Protein AF-A0A2N2F3W4-F1 (afdb_monomer)

Sequence (128 aa):
MPEIRETGQYQIAYERLLQELHKYNISETEFDDYIYLLLDEVKNKVNDAGKIPEYSYTLYVNLPMIYEYSGSNYIELLCGFNPIPEYVDDMTIEGSIMIPKNASARMNLTNGEYDVVISWHEIFLENN

Mean predicted aligned error: 4.8 Å

Foldseek 3Di:
DAAEEEDPQAVVQLVVVQVVVVVVVDHPVNVVVVVVVQVVVQVVVVVVVVQADRHQKYKYFRHWDWDDDPNWIKIKTKIAIDGDPVCQVRQDDPQKGKDFGMKMKMATPPPRDIDIDTDIDIGGRDDD

Nearest PDB structures (foldseek):
  2lnj-assembly1_A  TM=5.484E-01  e=2.955E-01  Synechocystis sp. PCC 6803
  2xb3-assembly1_A  TM=5.748E-01  e=9.471E-01  Thermosynechococcus vestitus BP-1
  6uxc-assembly2_B  TM=4.365E-01  e=1.182E+00  Chlamydia trachomatis L2/434/Bu
  3s5t-assembly1_A-2  TM=2.800E-01  e=5.588E+00  Bacteroides fragilis NCTC 9343

Secondary structure (DSSP, 8-state):
--EEEE-HHHHHHHHHHHHHGGGGT--HHHHHHHHHHHHHHHHHHHHHTTSS-GGGEEEEEEEEEEEEETTEEEEEEEEEEEE-GGGSGGGEETTEEEEEEEEEEEEETTT--EEEEEEEEEEE----

Structure (mmCIF, N/CA/C/O backbone):
data_AF-A0A2N2F3W4-F1
#
_entry.id   AF-A0A2N2F3W4-F1
#
loop_
_atom_site.group_PDB
_atom_site.id
_atom_site.type_symbol
_atom_site.label_atom_id
_atom_site.label_alt_id
_atom_site.label_comp_id
_atom_site.label_asym_id
_atom_site.label_entity_id
_atom_site.label_seq_id
_atom_site.pdbx_PDB_ins_code
_atom_site.Cartn_x
_atom_site.Cartn_y
_atom_site.Cartn_z
_atom_site.occupancy
_atom_site.B_iso_or_equiv
_atom_site.auth_seq_id
_atom_site.auth_comp_id
_atom_site.auth_asym_id
_atom_site.auth_atom_id
_atom_site.pdbx_PDB_model_num
ATOM 1 N N . MET A 1 1 ? 14.067 -6.257 -1.613 1.00 63.47 1 MET A N 1
ATOM 2 C CA . MET A 1 1 ? 13.074 -5.411 -0.931 1.00 63.47 1 MET A CA 1
ATOM 3 C C . MET A 1 1 ? 13.110 -4.029 -1.558 1.00 63.47 1 MET A C 1
ATOM 5 O O . MET A 1 1 ? 14.210 -3.478 -1.619 1.00 63.47 1 MET A O 1
ATOM 9 N N . PRO A 1 2 ? 11.973 -3.500 -2.047 1.00 75.44 2 PRO A N 1
ATOM 10 C CA . PRO A 1 2 ? 11.911 -2.143 -2.580 1.00 75.44 2 PRO A CA 1
ATOM 11 C C . PRO A 1 2 ? 12.201 -1.130 -1.473 1.00 75.44 2 PRO A C 1
ATOM 13 O O . PRO A 1 2 ? 11.885 -1.362 -0.302 1.00 75.44 2 PRO A O 1
ATOM 16 N N . GLU A 1 3 ? 12.792 0.004 -1.838 1.00 87.56 3 GLU A N 1
ATOM 17 C CA . GLU A 1 3 ? 12.924 1.124 -0.911 1.00 87.56 3 GLU A CA 1
ATOM 18 C C . GLU A 1 3 ? 11.535 1.729 -0.648 1.00 87.56 3 GLU A C 1
ATOM 20 O O . GLU A 1 3 ? 10.798 2.014 -1.594 1.00 87.56 3 GLU A O 1
ATOM 25 N N . ILE A 1 4 ? 11.174 1.925 0.623 1.00 88.56 4 ILE A N 1
ATOM 26 C CA . ILE A 1 4 ? 9.899 2.532 1.028 1.00 88.56 4 ILE A CA 1
ATOM 27 C C . ILE A 1 4 ? 10.167 3.944 1.536 1.00 88.56 4 ILE A C 1
ATOM 29 O O . ILE A 1 4 ? 11.033 4.147 2.389 1.00 88.56 4 ILE A O 1
ATOM 33 N N . ARG A 1 5 ? 9.415 4.922 1.024 1.00 93.44 5 ARG A N 1
ATOM 34 C CA . ARG A 1 5 ? 9.495 6.320 1.457 1.00 93.44 5 ARG A CA 1
ATOM 35 C C . ARG A 1 5 ? 8.120 6.884 1.765 1.00 93.44 5 ARG A C 1
ATOM 37 O O . ARG A 1 5 ? 7.181 6.733 0.994 1.00 93.44 5 ARG A O 1
ATOM 44 N N . GLU A 1 6 ? 8.023 7.610 2.863 1.00 91.00 6 GLU A N 1
ATOM 45 C CA . GLU A 1 6 ? 6.834 8.383 3.203 1.00 91.00 6 GLU A CA 1
ATOM 46 C C . GLU A 1 6 ? 6.910 9.769 2.560 1.00 91.00 6 GLU A C 1
ATOM 48 O O . GLU A 1 6 ? 7.971 10.394 2.492 1.00 91.00 6 GLU A O 1
ATOM 53 N N . THR A 1 7 ? 5.779 10.269 2.073 1.00 90.31 7 THR A N 1
ATOM 54 C CA . THR A 1 7 ? 5.696 11.641 1.556 1.00 90.31 7 THR A CA 1
ATOM 55 C C . THR A 1 7 ? 5.411 12.650 2.675 1.00 90.31 7 THR A C 1
ATOM 57 O O . THR A 1 7 ? 4.955 12.301 3.760 1.00 90.31 7 THR A O 1
ATOM 60 N N . GLY A 1 8 ? 5.584 13.947 2.408 1.00 87.31 8 GLY A N 1
ATOM 61 C CA . GLY A 1 8 ? 5.124 14.977 3.352 1.00 87.31 8 GLY A CA 1
ATOM 62 C C . GLY A 1 8 ? 3.601 14.957 3.576 1.00 87.31 8 GLY A C 1
ATOM 63 O O . GLY A 1 8 ? 3.129 15.312 4.651 1.00 87.31 8 GLY A O 1
ATOM 64 N N . GLN A 1 9 ? 2.824 14.507 2.582 1.00 88.06 9 GLN A N 1
ATOM 65 C CA . GLN A 1 9 ? 1.372 14.334 2.722 1.00 88.06 9 GLN A CA 1
ATOM 66 C C . GLN A 1 9 ? 1.030 13.192 3.679 1.00 88.06 9 GLN A C 1
ATOM 68 O O . GLN A 1 9 ? 0.099 13.334 4.472 1.00 88.06 9 GLN A O 1
ATOM 73 N N . TYR A 1 10 ? 1.820 12.116 3.645 1.00 92.12 10 TYR A N 1
ATOM 74 C CA . TYR A 1 10 ? 1.684 10.993 4.562 1.00 92.12 10 TYR A CA 1
ATOM 75 C C . TYR A 1 10 ? 1.804 11.461 6.008 1.00 92.12 10 TYR A C 1
ATOM 77 O O . TYR A 1 10 ? 0.885 11.234 6.784 1.00 92.12 10 TYR A O 1
ATOM 85 N N . GLN A 1 11 ? 2.874 12.189 6.341 1.00 91.88 11 GLN A N 1
ATOM 86 C CA . GLN A 1 11 ? 3.132 12.642 7.714 1.00 91.88 11 GLN A CA 1
ATOM 87 C C . GLN A 1 11 ? 1.963 13.465 8.271 1.00 91.88 11 GLN A C 1
ATOM 89 O O . GLN A 1 11 ? 1.448 13.179 9.348 1.00 91.88 11 GLN A O 1
ATOM 94 N N . ILE A 1 12 ? 1.473 14.433 7.491 1.00 89.75 12 ILE A N 1
ATOM 95 C CA . ILE A 1 12 ? 0.356 15.298 7.897 1.00 89.75 12 ILE A CA 1
ATOM 96 C C . ILE A 1 12 ? -0.928 14.490 8.122 1.00 89.75 12 ILE A C 1
ATOM 98 O O . ILE A 1 12 ? -1.692 14.769 9.047 1.00 89.75 12 ILE A O 1
ATOM 102 N N . ALA A 1 13 ? -1.218 13.529 7.248 1.00 89.00 13 ALA A N 1
ATOM 103 C CA . ALA A 1 13 ? -2.424 12.721 7.357 1.00 89.00 13 ALA A CA 1
ATOM 104 C C . ALA A 1 13 ? -2.343 11.700 8.494 1.00 89.00 13 ALA A C 1
ATOM 106 O O . ALA A 1 13 ? -3.319 11.524 9.219 1.00 89.00 13 ALA A O 1
ATOM 107 N N . TYR A 1 14 ? -1.174 11.092 8.681 1.00 91.31 14 TYR A N 1
ATOM 108 C CA . TYR A 1 14 ? -0.881 10.172 9.768 1.00 91.31 14 TYR A CA 1
ATOM 109 C C . TYR A 1 14 ? -1.103 10.847 11.130 1.00 91.31 14 TYR A C 1
ATOM 111 O O . TYR A 1 14 ? -1.909 10.375 11.928 1.00 91.31 14 TYR A O 1
ATOM 119 N N . GLU A 1 15 ? -0.518 12.030 11.355 1.00 91.88 15 GLU A N 1
ATOM 120 C CA . GLU A 1 15 ? -0.707 12.801 12.595 1.00 91.88 15 GLU A CA 1
ATOM 121 C C . GLU A 1 15 ? -2.177 13.147 12.875 1.00 91.88 15 GLU A C 1
ATOM 123 O O . GLU A 1 15 ? -2.621 13.142 14.025 1.00 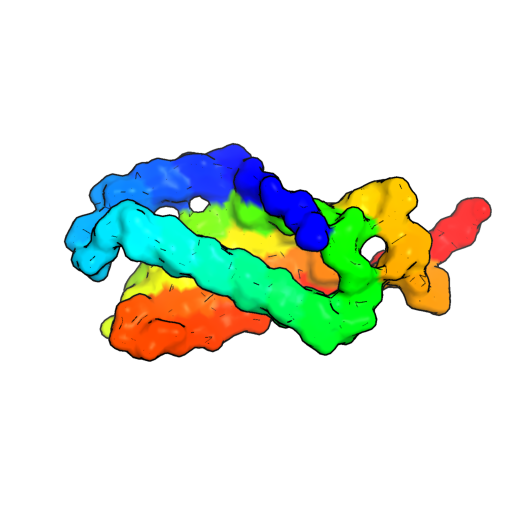91.88 15 GLU A O 1
ATOM 128 N N . ARG A 1 16 ? -2.954 13.450 11.827 1.00 90.06 16 ARG A N 1
ATOM 129 C CA . ARG A 1 16 ? -4.395 13.708 11.962 1.00 90.06 16 ARG A CA 1
ATOM 130 C C . ARG A 1 16 ? -5.154 12.447 12.349 1.00 90.06 16 ARG A C 1
ATOM 132 O O . ARG A 1 16 ? -6.025 12.522 13.210 1.00 90.06 16 ARG A O 1
ATOM 139 N N . LEU A 1 17 ? -4.824 11.308 11.746 1.00 91.56 17 LEU A N 1
ATOM 140 C CA . LEU A 1 17 ? -5.471 10.039 12.059 1.00 91.56 17 LEU A CA 1
ATOM 141 C C . LEU A 1 17 ? -5.197 9.601 13.493 1.00 91.56 17 LEU A C 1
ATOM 143 O O . LEU A 1 17 ? -6.145 9.194 14.159 1.00 91.56 17 LEU A O 1
ATOM 147 N N . LEU A 1 18 ? -3.972 9.780 14.003 1.00 92.69 18 LEU A N 1
ATOM 148 C CA . LEU A 1 18 ? -3.633 9.482 15.402 1.00 92.69 18 LEU A CA 1
ATOM 149 C C . LEU A 1 18 ? -4.583 10.161 16.399 1.00 92.69 18 LEU A C 1
ATOM 151 O O . LEU A 1 18 ? -4.996 9.561 17.391 1.00 92.69 18 LEU A O 1
ATOM 155 N N . GLN A 1 19 ? -4.992 11.400 16.116 1.00 91.50 19 GLN A N 1
ATOM 156 C CA . GLN A 1 19 ? -5.923 12.146 16.969 1.00 91.50 19 GLN A CA 1
ATOM 157 C C . GLN A 1 19 ? -7.349 11.580 16.929 1.00 91.50 19 GLN A C 1
ATOM 159 O O . GLN A 1 19 ? -8.135 11.820 17.846 1.00 91.50 19 GLN A O 1
ATOM 164 N N . GLU A 1 20 ? -7.698 10.822 15.891 1.00 91.44 20 GLU A N 1
ATOM 165 C CA . GLU A 1 20 ? -9.047 10.323 15.629 1.00 91.44 20 GLU A CA 1
ATOM 166 C C . GLU A 1 20 ? -9.212 8.813 15.831 1.00 91.44 20 GLU A C 1
ATOM 168 O O . GLU A 1 20 ? -10.351 8.349 15.853 1.00 91.44 20 GLU A O 1
ATOM 173 N N . LEU A 1 21 ? -8.133 8.052 16.054 1.00 92.38 21 LEU A N 1
ATOM 174 C CA . LEU A 1 21 ? -8.185 6.588 16.220 1.00 92.38 21 LEU A CA 1
ATOM 175 C C . LEU A 1 21 ? -9.178 6.130 17.299 1.00 92.38 21 LEU A C 1
ATOM 177 O O . LEU A 1 21 ? -9.864 5.120 17.135 1.00 92.38 21 LEU A O 1
ATOM 181 N N . HIS A 1 22 ? -9.336 6.920 18.367 1.00 91.56 22 HIS A N 1
ATOM 182 C CA . HIS A 1 22 ? -10.296 6.652 19.441 1.00 91.56 22 HIS A CA 1
ATOM 183 C C . HIS A 1 22 ? -11.750 6.539 18.948 1.00 91.56 22 HIS A C 1
ATOM 185 O O . HIS A 1 22 ? -12.537 5.813 19.550 1.00 91.56 22 HIS A O 1
ATOM 191 N N . LYS A 1 23 ? -12.113 7.214 17.845 1.00 91.56 23 LYS A N 1
ATOM 192 C CA . LYS A 1 23 ? -13.447 7.119 17.223 1.00 91.56 23 LYS A CA 1
ATOM 193 C C . LYS A 1 23 ? -13.712 5.733 16.636 1.00 91.56 23 LYS A C 1
ATOM 195 O O . LYS A 1 23 ? -14.865 5.329 16.525 1.00 91.56 23 LYS A O 1
ATOM 200 N N . TYR A 1 24 ? -12.647 5.021 16.281 1.00 90.12 24 TYR A N 1
ATOM 201 C CA . TYR A 1 24 ? -12.685 3.706 15.650 1.00 90.12 24 TYR A CA 1
ATOM 202 C C . TYR A 1 24 ? -12.332 2.572 16.618 1.00 90.12 24 TYR A C 1
ATOM 204 O O . TYR A 1 24 ? -12.361 1.415 16.216 1.00 90.12 24 TYR A O 1
ATOM 212 N N . ASN A 1 25 ? -12.039 2.892 17.887 1.00 90.88 25 ASN A N 1
ATOM 213 C CA . ASN A 1 25 ? -11.578 1.939 18.900 1.00 90.88 25 ASN A CA 1
ATOM 214 C C . ASN A 1 25 ? -10.320 1.166 18.453 1.00 90.88 25 ASN A C 1
ATOM 216 O O . ASN A 1 25 ? -10.229 -0.043 18.646 1.00 90.88 25 ASN A O 1
ATOM 220 N N . ILE A 1 26 ? -9.377 1.883 17.836 1.00 92.75 26 ILE A N 1
ATOM 221 C CA . ILE A 1 26 ? -8.092 1.363 17.351 1.00 92.75 26 ILE A CA 1
ATOM 222 C C . ILE A 1 26 ? -6.972 2.029 18.157 1.00 92.75 26 ILE A C 1
ATOM 224 O O . ILE A 1 26 ? -7.024 3.235 18.413 1.00 92.75 26 ILE A O 1
ATOM 228 N N . SER A 1 27 ? -5.973 1.261 18.583 1.00 94.25 27 SER A N 1
ATOM 229 C CA . SER A 1 27 ? -4.733 1.802 19.150 1.00 94.25 27 SER A CA 1
ATOM 230 C C . SER A 1 27 ? -3.745 2.221 18.057 1.00 94.25 27 SER A C 1
ATOM 232 O O . SER A 1 27 ? -3.810 1.743 16.930 1.00 94.25 27 SER A O 1
ATOM 234 N N . GLU A 1 28 ? -2.794 3.100 18.383 1.00 94.31 28 GLU A N 1
ATOM 235 C CA . GLU A 1 28 ? -1.727 3.491 17.445 1.00 94.31 28 GLU A CA 1
ATOM 236 C C . GLU A 1 28 ? -0.925 2.279 16.948 1.00 94.31 28 GLU A C 1
ATOM 238 O O . GLU A 1 28 ? -0.679 2.158 15.756 1.00 94.31 28 GLU A O 1
ATOM 243 N N . THR A 1 29 ? -0.626 1.320 17.828 1.00 95.44 29 THR A N 1
ATOM 244 C CA . THR A 1 29 ? 0.069 0.082 17.448 1.00 95.44 29 THR A CA 1
ATOM 245 C C . THR A 1 29 ? -0.737 -0.768 16.466 1.00 95.44 29 THR A C 1
ATOM 247 O O . THR A 1 29 ? -0.185 -1.242 15.482 1.00 95.44 29 THR A O 1
ATOM 250 N N . GLU A 1 30 ? -2.045 -0.936 16.689 1.00 93.94 30 GLU A N 1
ATOM 251 C CA . GLU A 1 30 ? -2.904 -1.656 15.737 1.00 93.94 30 GLU A CA 1
ATOM 252 C C . GLU A 1 30 ? -2.981 -0.933 14.390 1.00 93.94 30 GLU A C 1
ATOM 254 O O . GLU A 1 30 ? -2.989 -1.571 13.342 1.00 93.94 30 GLU A O 1
ATOM 259 N N . PHE A 1 31 ? -3.023 0.400 14.410 1.00 93.44 31 PHE A N 1
ATOM 260 C CA . PHE A 1 31 ? -3.015 1.199 13.193 1.00 93.44 31 PHE A CA 1
ATOM 261 C C . PHE A 1 31 ? -1.720 1.001 12.394 1.00 93.44 31 PHE A C 1
ATOM 263 O O . PHE A 1 31 ? -1.796 0.749 11.191 1.00 93.44 31 PHE A O 1
ATOM 270 N N . ASP A 1 32 ? -0.560 1.033 13.052 1.00 93.38 32 ASP A N 1
ATOM 271 C CA . ASP A 1 32 ? 0.733 0.742 12.425 1.00 93.38 32 ASP A CA 1
ATOM 272 C C . ASP A 1 32 ? 0.770 -0.664 11.824 1.00 93.38 32 ASP A C 1
ATOM 274 O O . ASP A 1 32 ? 1.146 -0.831 10.660 1.00 93.38 32 ASP A O 1
ATOM 278 N N . ASP A 1 33 ? 0.310 -1.670 12.572 1.00 94.94 33 ASP A N 1
ATOM 279 C CA . ASP A 1 33 ? 0.229 -3.053 12.096 1.00 94.94 33 ASP A CA 1
ATOM 280 C C . ASP A 1 33 ? -0.635 -3.161 10.827 1.00 94.94 33 ASP A C 1
ATOM 282 O O . ASP A 1 33 ? -0.275 -3.862 9.877 1.00 94.94 33 ASP A O 1
ATOM 286 N N . TYR A 1 34 ? -1.750 -2.426 10.762 1.00 94.94 34 TYR A N 1
ATOM 287 C CA . TYR A 1 34 ? -2.600 -2.376 9.571 1.00 94.94 34 TYR A CA 1
ATOM 288 C C . TYR A 1 34 ? -1.910 -1.708 8.380 1.00 94.94 34 TYR A C 1
ATOM 290 O O . TYR A 1 34 ? -2.046 -2.185 7.251 1.00 94.94 34 TYR A O 1
ATOM 298 N N . ILE A 1 35 ? -1.158 -0.628 8.604 1.00 94.31 35 ILE A N 1
ATOM 299 C CA . ILE A 1 35 ? -0.381 0.032 7.547 1.00 94.31 35 ILE A CA 1
ATOM 300 C C . ILE A 1 35 ? 0.692 -0.917 7.004 1.00 94.31 35 ILE A C 1
ATOM 302 O O . ILE A 1 35 ? 0.814 -1.057 5.784 1.00 94.31 35 ILE A O 1
ATOM 306 N N . TYR A 1 36 ? 1.429 -1.610 7.877 1.00 94.38 36 TYR A N 1
ATOM 307 C CA . TYR A 1 36 ? 2.441 -2.585 7.465 1.00 94.38 36 TYR A CA 1
ATOM 308 C C . TYR A 1 36 ? 1.840 -3.750 6.682 1.00 94.38 36 TYR A C 1
ATOM 310 O O . TYR A 1 36 ? 2.364 -4.093 5.621 1.00 94.38 36 TYR A O 1
ATOM 318 N N . LEU A 1 37 ? 0.715 -4.301 7.145 1.00 95.75 37 LEU A N 1
ATOM 319 C CA . LEU A 1 37 ? -0.009 -5.352 6.432 1.00 95.75 37 LEU A CA 1
ATOM 320 C C . LEU A 1 37 ? -0.394 -4.896 5.017 1.00 95.75 37 LEU A C 1
ATOM 322 O O . LEU A 1 37 ? -0.099 -5.578 4.041 1.00 95.75 37 LEU A O 1
ATOM 326 N N . LEU A 1 38 ? -1.018 -3.721 4.885 1.00 96.69 38 LEU A N 1
ATOM 327 C CA . LEU A 1 38 ? -1.430 -3.197 3.581 1.00 96.69 38 LEU A CA 1
ATOM 328 C C . LEU A 1 38 ? -0.233 -2.949 2.652 1.00 96.69 38 LEU A C 1
ATOM 330 O O . LEU A 1 38 ? -0.314 -3.245 1.460 1.00 96.69 38 LEU A O 1
ATOM 334 N N . LEU A 1 39 ? 0.885 -2.444 3.179 1.00 95.44 39 LEU A N 1
ATOM 335 C CA . LEU A 1 39 ? 2.126 -2.281 2.415 1.00 95.44 39 LEU A CA 1
ATOM 336 C C . LEU A 1 39 ? 2.691 -3.621 1.934 1.00 95.44 39 LEU A C 1
ATOM 338 O O . LEU A 1 39 ? 3.162 -3.711 0.797 1.00 95.44 39 LEU A O 1
ATOM 342 N N . ASP A 1 40 ? 2.654 -4.654 2.774 1.00 94.69 40 ASP A N 1
ATOM 343 C CA . ASP A 1 40 ? 3.072 -6.008 2.408 1.00 94.69 40 ASP A CA 1
ATOM 344 C C . ASP A 1 40 ? 2.213 -6.570 1.275 1.00 94.69 40 ASP A C 1
ATOM 346 O O . ASP A 1 40 ? 2.753 -7.062 0.283 1.00 94.69 40 ASP A O 1
ATOM 350 N N . GLU A 1 41 ? 0.898 -6.385 1.340 1.00 95.31 41 GLU A N 1
ATOM 351 C CA . GLU A 1 41 ? -0.014 -6.845 0.294 1.00 95.31 41 GLU A CA 1
ATOM 352 C C . GLU A 1 41 ? 0.171 -6.091 -1.033 1.00 95.31 41 GLU A C 1
ATOM 354 O O . GLU A 1 41 ? 0.112 -6.699 -2.105 1.00 95.31 41 GLU A O 1
ATOM 359 N N . VAL A 1 42 ? 0.485 -4.788 -0.999 1.00 95.25 42 VAL A N 1
ATOM 360 C CA . VAL A 1 42 ? 0.884 -4.030 -2.202 1.00 95.25 42 VAL A CA 1
ATOM 361 C C . VAL A 1 42 ? 2.121 -4.644 -2.851 1.00 95.25 42 VAL A C 1
ATOM 363 O O . VAL A 1 42 ? 2.131 -4.864 -4.066 1.00 95.25 42 VAL A O 1
ATOM 366 N N . LYS A 1 43 ? 3.154 -4.946 -2.057 1.00 92.00 43 LYS A N 1
ATOM 367 C CA . LYS A 1 43 ? 4.393 -5.559 -2.558 1.00 92.00 43 LYS A CA 1
ATOM 368 C C . LYS A 1 43 ? 4.126 -6.942 -3.144 1.00 92.00 43 LYS A C 1
ATOM 370 O O . LYS A 1 43 ? 4.539 -7.207 -4.272 1.00 92.00 43 LYS A O 1
ATOM 375 N N . ASN A 1 44 ? 3.378 -7.781 -2.428 1.00 92.56 44 ASN A N 1
ATOM 376 C CA . ASN A 1 44 ? 3.000 -9.117 -2.885 1.00 92.56 44 ASN A CA 1
ATOM 377 C C . ASN A 1 44 ? 2.269 -9.045 -4.229 1.00 92.56 44 ASN A C 1
ATOM 379 O O . ASN A 1 44 ? 2.637 -9.744 -5.167 1.00 92.56 44 ASN A O 1
ATOM 383 N N . LYS A 1 45 ? 1.321 -8.112 -4.387 1.00 92.75 45 LYS A N 1
ATOM 384 C CA . LYS A 1 45 ? 0.572 -7.945 -5.640 1.00 92.75 45 LYS A CA 1
ATOM 385 C C . LYS A 1 45 ? 1.448 -7.534 -6.827 1.00 92.75 45 LYS A C 1
ATOM 387 O O . LYS A 1 45 ? 1.193 -7.961 -7.955 1.00 92.75 45 LYS A O 1
ATOM 392 N N . VAL A 1 46 ? 2.453 -6.688 -6.598 1.00 90.56 46 VAL A N 1
ATOM 393 C CA . VAL A 1 46 ? 3.425 -6.292 -7.633 1.00 90.56 46 VAL A CA 1
ATOM 394 C C . VAL A 1 46 ? 4.328 -7.469 -8.000 1.00 90.56 46 VAL A C 1
ATOM 396 O O . VAL A 1 46 ? 4.529 -7.730 -9.188 1.00 90.56 46 VAL A O 1
ATOM 399 N N . ASN A 1 47 ? 4.809 -8.208 -7.001 1.00 88.19 47 ASN A N 1
ATOM 400 C CA . ASN A 1 47 ? 5.662 -9.379 -7.188 1.00 88.19 47 ASN A CA 1
ATOM 401 C C . ASN A 1 47 ? 4.943 -10.514 -7.926 1.00 88.19 47 ASN A C 1
ATOM 403 O O . ASN A 1 47 ? 5.490 -11.066 -8.877 1.00 88.19 47 ASN A O 1
ATOM 407 N N . ASP A 1 48 ? 3.699 -10.811 -7.550 1.00 87.75 48 ASP A N 1
ATOM 408 C CA . ASP A 1 48 ? 2.868 -11.851 -8.167 1.00 87.75 48 ASP A CA 1
ATOM 409 C C . ASP A 1 48 ? 2.561 -11.561 -9.637 1.00 87.75 48 ASP A C 1
ATOM 411 O O . ASP A 1 48 ? 2.385 -12.477 -10.441 1.00 87.75 48 ASP A O 1
AT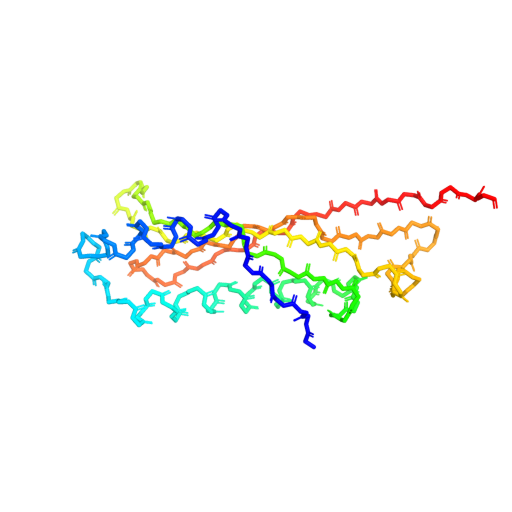OM 415 N N . ALA A 1 49 ? 2.513 -10.280 -10.020 1.00 84.44 49 ALA A N 1
ATOM 416 C CA . ALA A 1 49 ? 2.375 -9.905 -11.420 1.00 84.44 49 ALA A CA 1
ATOM 417 C C . ALA A 1 49 ? 3.616 -10.295 -12.245 1.00 84.44 49 ALA A C 1
ATOM 419 O O . ALA A 1 49 ? 3.509 -10.405 -13.467 1.00 84.44 49 ALA A O 1
ATOM 420 N N . GLY A 1 50 ? 4.775 -10.493 -11.601 1.00 69.69 50 GLY A N 1
ATOM 421 C CA . GLY A 1 50 ? 6.015 -10.966 -12.219 1.00 69.69 50 GLY A CA 1
ATOM 422 C C . GLY A 1 50 ? 6.592 -10.018 -13.269 1.00 69.69 50 GLY A C 1
ATOM 423 O O . GLY A 1 50 ? 7.328 -10.457 -14.148 1.00 69.69 50 GLY A O 1
ATOM 424 N N . LYS A 1 51 ? 6.210 -8.734 -13.229 1.00 75.19 51 LYS A N 1
ATOM 425 C CA . LYS A 1 51 ? 6.505 -7.776 -14.305 1.00 75.19 51 LYS A CA 1
ATOM 426 C C . LYS A 1 51 ? 7.820 -7.032 -14.125 1.00 75.19 51 LYS A C 1
ATOM 428 O O . LYS A 1 51 ? 8.393 -6.630 -15.128 1.00 75.19 51 LYS A O 1
ATOM 433 N N . ILE A 1 52 ? 8.264 -6.823 -12.884 1.00 85.06 52 ILE A N 1
ATOM 434 C CA . ILE A 1 52 ? 9.454 -6.022 -12.574 1.00 85.06 52 ILE A CA 1
ATOM 435 C C . ILE A 1 52 ? 10.162 -6.518 -11.302 1.00 85.06 52 ILE A C 1
ATOM 437 O O . ILE A 1 52 ? 9.492 -7.023 -10.397 1.00 85.06 52 ILE A O 1
ATOM 441 N N . PRO A 1 53 ? 11.491 -6.358 -11.188 1.00 87.19 53 PRO A N 1
ATOM 442 C CA . PRO A 1 53 ? 12.216 -6.647 -9.953 1.00 87.19 53 PRO A CA 1
ATOM 443 C C . PRO A 1 53 ? 11.909 -5.649 -8.827 1.00 87.19 53 PRO A C 1
ATOM 445 O O . PRO A 1 53 ? 11.735 -4.459 -9.055 1.00 87.19 53 PRO A O 1
ATOM 448 N N . GLU A 1 54 ? 11.930 -6.106 -7.575 1.00 88.06 54 GLU A N 1
ATOM 449 C CA . GLU A 1 54 ? 11.691 -5.244 -6.404 1.00 88.06 54 GLU A CA 1
ATOM 450 C C . GLU A 1 54 ? 12.678 -4.081 -6.252 1.00 88.06 54 GLU A C 1
ATOM 452 O O . GLU A 1 54 ? 12.333 -3.038 -5.710 1.00 88.06 54 GLU A O 1
ATOM 457 N N . TYR A 1 55 ? 13.932 -4.272 -6.655 1.00 89.00 55 TYR A N 1
ATOM 458 C CA . TYR A 1 55 ? 14.983 -3.273 -6.456 1.00 89.00 55 TYR A CA 1
ATOM 459 C C . TYR A 1 55 ? 14.941 -2.150 -7.496 1.00 89.00 55 TYR A C 1
ATOM 461 O O . TYR A 1 55 ? 15.692 -1.189 -7.367 1.00 89.00 55 TYR A O 1
ATOM 469 N N . SER A 1 56 ? 14.109 -2.270 -8.534 1.00 89.81 56 SER A N 1
ATOM 470 C CA . SER A 1 56 ? 14.087 -1.328 -9.651 1.00 89.81 56 SER A CA 1
ATOM 471 C C . SER A 1 56 ? 13.135 -0.150 -9.432 1.00 89.81 56 SER A C 1
ATOM 473 O O . SER A 1 56 ? 12.991 0.704 -10.306 1.00 89.81 56 SER A O 1
ATOM 475 N N . TYR A 1 57 ? 12.475 -0.081 -8.273 1.00 90.69 57 TYR A N 1
ATOM 476 C CA . TYR A 1 57 ? 11.544 0.987 -7.935 1.00 90.69 57 TYR A CA 1
ATOM 477 C C . TYR A 1 57 ? 11.579 1.367 -6.451 1.00 90.69 57 TYR A C 1
ATOM 479 O O . TYR A 1 57 ? 11.918 0.573 -5.572 1.00 90.69 57 TYR A O 1
ATOM 487 N N . THR A 1 58 ? 11.156 2.598 -6.175 1.00 92.62 58 THR A N 1
ATOM 488 C CA . THR A 1 58 ? 10.838 3.092 -4.833 1.00 92.62 58 THR A CA 1
ATOM 489 C C . THR A 1 58 ? 9.321 3.152 -4.670 1.00 92.62 58 THR A C 1
ATOM 491 O O . THR A 1 58 ? 8.624 3.722 -5.516 1.00 92.62 58 THR A O 1
ATOM 494 N N . LEU A 1 59 ? 8.811 2.593 -3.572 1.00 94.31 59 LEU A N 1
ATOM 495 C CA . LEU A 1 59 ? 7.411 2.690 -3.164 1.00 94.31 59 LEU A CA 1
ATOM 496 C C . LEU A 1 59 ? 7.225 3.928 -2.282 1.00 94.31 59 LEU A C 1
ATOM 498 O O . LEU A 1 59 ? 7.827 4.040 -1.216 1.00 94.31 59 LEU A O 1
ATOM 502 N N . TYR A 1 60 ? 6.363 4.844 -2.710 1.00 94.44 60 TYR A N 1
ATOM 503 C CA . TYR A 1 60 ? 5.989 6.024 -1.943 1.00 94.44 60 TYR A CA 1
ATOM 504 C C . TYR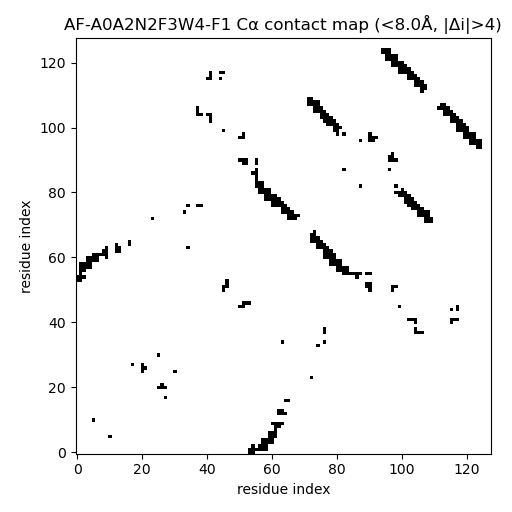 A 1 60 ? 4.657 5.807 -1.257 1.00 94.44 60 TYR A C 1
ATOM 506 O O . TYR A 1 60 ? 3.649 5.571 -1.918 1.00 94.44 60 TYR A O 1
ATOM 514 N N . VAL A 1 61 ? 4.633 5.945 0.060 1.00 94.12 61 VAL A N 1
ATOM 515 C CA . VAL A 1 61 ? 3.393 5.973 0.825 1.00 94.12 61 VAL A CA 1
ATOM 516 C C . VAL A 1 61 ? 2.873 7.405 0.811 1.00 94.12 61 VAL A C 1
ATOM 518 O O . VAL A 1 61 ? 3.517 8.328 1.320 1.00 94.12 61 VAL A O 1
ATOM 521 N N . ASN A 1 62 ? 1.732 7.615 0.157 1.00 91.06 62 ASN A N 1
ATOM 522 C CA . ASN A 1 62 ? 1.192 8.950 -0.077 1.00 91.06 62 ASN A CA 1
ATOM 523 C C . ASN A 1 62 ? 0.248 9.368 1.041 1.00 91.06 62 ASN A C 1
ATOM 525 O O . ASN A 1 62 ? 0.388 10.458 1.585 1.00 91.06 62 ASN A O 1
ATOM 529 N N . LEU A 1 63 ? -0.734 8.520 1.350 1.00 91.38 63 LEU A N 1
ATOM 530 C CA . LEU A 1 63 ? -1.837 8.908 2.214 1.00 91.38 63 LEU A CA 1
ATOM 531 C C . LEU A 1 63 ? -2.468 7.686 2.893 1.00 91.38 63 LEU A C 1
ATOM 533 O O . LEU A 1 63 ? -3.029 6.848 2.185 1.00 91.38 63 LEU A O 1
ATOM 537 N N . PRO A 1 64 ? -2.420 7.599 4.231 1.00 93.69 64 PRO A N 1
ATOM 538 C CA . PRO A 1 64 ? -3.302 6.739 4.996 1.00 93.69 64 PRO A CA 1
ATOM 539 C C . PRO A 1 64 ? -4.635 7.456 5.253 1.00 93.69 64 PRO A C 1
ATOM 541 O O . PRO A 1 64 ? -4.674 8.674 5.451 1.00 93.69 64 PRO A O 1
ATOM 544 N N . MET A 1 65 ? -5.736 6.710 5.256 1.00 94.44 65 MET A N 1
ATOM 545 C CA . MET A 1 65 ? -7.081 7.212 5.553 1.00 94.44 65 MET A CA 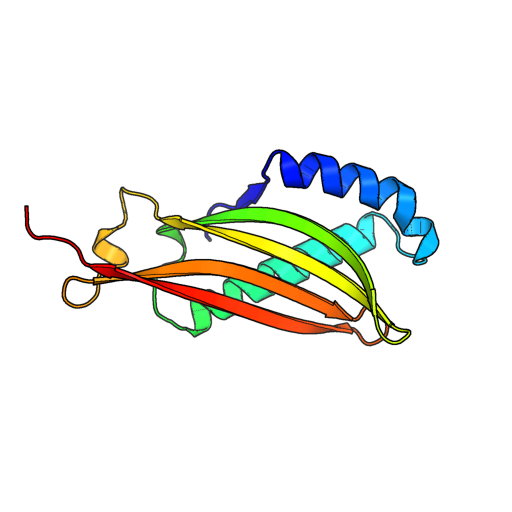1
ATOM 546 C C . MET A 1 65 ? -7.865 6.179 6.350 1.00 94.44 65 MET A C 1
ATOM 548 O O . MET A 1 65 ? -7.738 4.986 6.093 1.00 94.44 65 MET A O 1
ATOM 552 N N . ILE A 1 66 ? -8.733 6.645 7.249 1.00 94.44 66 ILE A N 1
ATOM 553 C CA . ILE A 1 66 ? -9.800 5.830 7.832 1.00 94.44 66 ILE A CA 1
ATOM 554 C C . ILE A 1 66 ? -11.133 6.495 7.498 1.00 94.44 66 ILE A C 1
ATOM 556 O O . ILE A 1 66 ? -11.272 7.710 7.655 1.00 94.44 66 ILE A O 1
ATOM 560 N N . TYR A 1 67 ? -12.101 5.720 7.015 1.00 92.81 67 TYR A N 1
ATOM 561 C CA . TYR A 1 67 ? -13.428 6.224 6.667 1.00 92.81 67 TYR A CA 1
ATOM 562 C C . TYR A 1 67 ? -14.527 5.191 6.905 1.00 92.81 67 TYR A C 1
ATOM 564 O O . TYR A 1 67 ? -14.293 3.983 6.880 1.00 92.81 67 TYR A O 1
ATOM 572 N N . GLU A 1 68 ? -15.751 5.680 7.088 1.00 93.75 68 GLU A N 1
ATOM 573 C CA . GLU A 1 68 ? -16.950 4.852 7.159 1.00 93.75 68 GLU A CA 1
ATOM 574 C C . GLU A 1 68 ? -17.615 4.777 5.779 1.00 93.75 68 GLU A C 1
ATOM 576 O O . GLU A 1 68 ? -17.873 5.798 5.135 1.00 93.75 68 GLU A O 1
ATOM 581 N N . TYR A 1 69 ? -17.924 3.566 5.322 1.00 92.81 69 TYR A N 1
ATOM 582 C CA . TYR A 1 69 ? -18.693 3.338 4.105 1.00 92.81 69 TYR A CA 1
ATOM 583 C C . TYR A 1 69 ? -19.687 2.196 4.313 1.00 92.81 69 TYR A C 1
ATOM 585 O O . TYR A 1 69 ? -19.323 1.106 4.748 1.00 92.81 69 TYR A O 1
ATOM 593 N N . SER A 1 70 ? -20.961 2.448 4.005 1.00 91.62 70 SER A N 1
ATOM 594 C CA . SER A 1 70 ? -22.046 1.463 4.142 1.00 91.62 70 SER A CA 1
ATOM 595 C C . SER A 1 70 ? -22.124 0.790 5.526 1.00 91.62 70 SER A C 1
ATOM 597 O O . SER A 1 70 ? -22.488 -0.379 5.621 1.00 91.62 70 SER A O 1
ATOM 599 N N . GLY A 1 71 ? -21.805 1.523 6.600 1.00 89.44 71 GLY A N 1
ATOM 600 C CA . GLY A 1 71 ? -21.853 1.019 7.978 1.00 89.44 71 GLY A CA 1
ATOM 601 C C . GLY A 1 71 ? -20.661 0.146 8.385 1.00 89.44 71 GLY A C 1
ATOM 602 O O . GLY A 1 71 ? -20.734 -0.553 9.393 1.00 89.44 71 GLY A O 1
ATOM 603 N N . SER A 1 72 ? -19.573 0.150 7.613 1.00 92.44 72 SER A N 1
ATOM 604 C CA . SER A 1 72 ? -18.301 -0.476 7.986 1.00 92.44 72 SER A CA 1
ATOM 605 C C . SER A 1 72 ? -17.173 0.547 7.944 1.00 92.44 72 SER A C 1
ATOM 607 O O . SER A 1 72 ? -17.189 1.465 7.124 1.00 92.44 72 SER A O 1
ATOM 609 N N . ASN A 1 73 ? -16.188 0.366 8.820 1.00 94.56 73 ASN A N 1
ATOM 610 C CA . ASN A 1 73 ? -14.987 1.192 8.853 1.00 94.56 73 ASN A CA 1
ATOM 611 C C . ASN A 1 73 ? -13.902 0.561 7.984 1.00 94.56 73 ASN A C 1
ATOM 613 O O . ASN A 1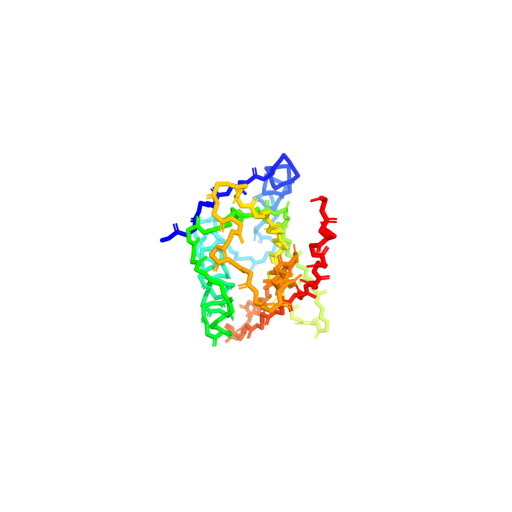 73 ? -13.677 -0.648 8.045 1.00 94.56 73 ASN A O 1
ATOM 617 N N . TYR A 1 74 ? -13.214 1.390 7.213 1.00 96.12 74 TYR A N 1
ATOM 618 C CA . TYR A 1 74 ? -12.128 0.980 6.340 1.00 96.12 74 TYR A CA 1
ATOM 619 C C . TYR A 1 74 ? -10.885 1.786 6.651 1.00 96.12 74 TYR A C 1
ATOM 621 O O . TYR A 1 74 ? -10.980 2.982 6.915 1.00 96.12 74 TYR A O 1
ATOM 629 N N . ILE A 1 75 ? -9.734 1.133 6.554 1.00 95.62 75 ILE A N 1
ATOM 630 C CA . ILE A 1 75 ? -8.441 1.790 6.412 1.00 95.62 75 ILE A CA 1
ATOM 631 C C . ILE A 1 75 ? -7.993 1.643 4.960 1.00 95.62 75 ILE A C 1
ATOM 633 O O . ILE A 1 75 ? -8.131 0.572 4.370 1.00 95.62 75 ILE A O 1
ATOM 637 N N . GLU A 1 76 ? -7.487 2.718 4.369 1.00 96.31 76 GLU A N 1
ATOM 638 C CA . GLU A 1 76 ? -6.968 2.724 3.006 1.00 96.31 76 GLU A CA 1
ATOM 639 C C . GLU A 1 76 ? -5.614 3.418 2.946 1.00 96.31 76 GLU A C 1
ATO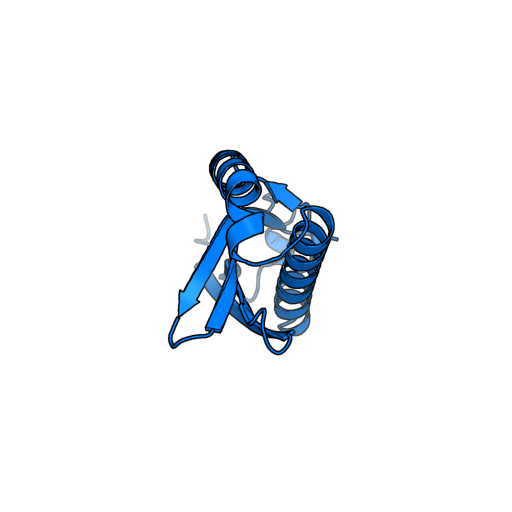M 641 O O . GLU A 1 76 ? -5.397 4.457 3.570 1.00 96.31 76 GLU A O 1
ATOM 646 N N . LEU A 1 77 ? -4.722 2.834 2.157 1.00 95.94 77 LEU A N 1
ATOM 647 C CA . LEU A 1 77 ? -3.400 3.339 1.869 1.00 95.94 77 LEU A CA 1
ATOM 648 C C . LEU A 1 77 ? -3.277 3.614 0.377 1.00 95.94 77 LEU A C 1
ATOM 650 O O . LEU A 1 77 ? -3.456 2.721 -0.454 1.00 95.94 77 LEU A O 1
ATOM 654 N N . LEU A 1 78 ? -2.930 4.851 0.039 1.00 96.19 78 LEU A N 1
ATOM 655 C CA . LEU A 1 78 ? -2.566 5.222 -1.320 1.00 96.19 78 LEU A CA 1
ATOM 656 C C . LEU A 1 78 ? -1.050 5.220 -1.453 1.00 96.19 78 LEU A C 1
ATOM 658 O O . LEU A 1 78 ? -0.356 5.912 -0.703 1.00 96.19 78 LEU A O 1
ATOM 662 N N . CYS A 1 79 ? -0.543 4.496 -2.446 1.00 95.31 79 CYS A N 1
ATOM 663 C CA . CYS A 1 79 ? 0.880 4.442 -2.751 1.00 95.31 79 CYS A CA 1
ATOM 664 C C . CYS A 1 79 ? 1.169 4.877 -4.189 1.00 95.31 79 CYS A C 1
ATOM 666 O O . CYS A 1 79 ? 0.337 4.730 -5.085 1.00 95.31 79 CYS A O 1
ATOM 668 N N . GLY A 1 80 ? 2.364 5.412 -4.404 1.00 94.38 80 GLY A N 1
ATOM 669 C CA . GLY A 1 80 ? 2.941 5.703 -5.709 1.00 94.38 80 GLY A CA 1
ATOM 670 C C . GLY A 1 80 ? 4.209 4.888 -5.912 1.00 94.38 80 GLY A C 1
ATOM 671 O O . GLY A 1 80 ? 4.803 4.399 -4.956 1.00 94.38 80 GLY A O 1
ATOM 672 N N . PHE A 1 81 ? 4.639 4.756 -7.155 1.00 93.00 81 PHE A N 1
ATOM 673 C CA . PHE A 1 81 ? 5.861 4.043 -7.500 1.00 93.00 81 PHE A CA 1
ATOM 674 C C . PHE A 1 81 ? 6.689 4.923 -8.423 1.00 93.00 81 PHE A C 1
ATOM 676 O O . PHE A 1 81 ? 6.158 5.438 -9.408 1.00 93.00 81 PHE A O 1
ATOM 683 N N . ASN A 1 82 ? 7.980 5.069 -8.127 1.00 90.56 82 ASN A N 1
ATOM 684 C CA . ASN A 1 82 ? 8.918 5.664 -9.074 1.00 90.56 82 ASN A CA 1
ATOM 685 C C . ASN A 1 82 ? 9.978 4.636 -9.463 1.00 90.56 82 ASN A C 1
ATOM 687 O O . ASN A 1 82 ? 10.583 4.039 -8.569 1.00 90.56 82 ASN A O 1
ATOM 691 N N . PRO A 1 83 ? 10.240 4.454 -10.765 1.00 88.75 83 PRO A N 1
ATOM 692 C CA . PRO A 1 83 ? 11.398 3.705 -11.227 1.00 88.75 83 PRO A CA 1
ATOM 693 C C . PRO A 1 83 ? 12.692 4.327 -10.705 1.00 88.75 83 PRO A C 1
ATOM 695 O O . PRO A 1 83 ? 12.813 5.552 -10.618 1.00 88.75 83 PRO A O 1
ATOM 698 N N . ILE A 1 84 ? 13.662 3.477 -10.397 1.00 89.56 84 ILE A N 1
ATOM 699 C CA . ILE A 1 84 ? 15.023 3.887 -10.070 1.00 89.56 84 ILE A CA 1
ATOM 700 C C . ILE A 1 84 ? 15.811 3.922 -11.389 1.00 89.56 84 ILE A C 1
ATOM 702 O O . ILE A 1 84 ? 15.941 2.870 -12.021 1.00 89.56 84 ILE A O 1
ATOM 706 N N . PRO A 1 85 ? 16.302 5.098 -11.841 1.00 87.62 85 PRO A N 1
ATOM 707 C CA . PRO A 1 85 ? 16.923 5.269 -13.159 1.00 87.62 85 PRO A CA 1
ATOM 708 C C . PRO A 1 85 ? 18.028 4.259 -13.481 1.00 87.62 85 PRO A C 1
ATOM 710 O O . PRO A 1 85 ? 18.139 3.809 -14.617 1.00 87.62 85 PRO A O 1
ATOM 713 N N . GLU A 1 86 ? 18.813 3.874 -12.479 1.00 89.00 86 GLU A N 1
ATOM 714 C CA . GLU A 1 86 ? 19.928 2.934 -12.595 1.00 89.00 86 GLU A CA 1
ATOM 715 C C . GLU A 1 86 ? 19.497 1.501 -12.953 1.00 89.00 86 GLU A C 1
ATOM 717 O O . GLU A 1 86 ? 20.330 0.720 -13.405 1.00 89.00 86 GLU A O 1
ATOM 722 N N . TYR A 1 87 ? 18.219 1.155 -12.769 1.00 88.31 87 TYR A N 1
ATOM 723 C CA . TYR A 1 87 ? 17.669 -0.192 -12.971 1.00 88.31 87 TYR A CA 1
ATOM 724 C C . TYR A 1 87 ? 16.523 -0.226 -13.993 1.00 88.31 87 TYR A C 1
ATOM 726 O O . TYR A 1 87 ? 15.752 -1.183 -14.036 1.00 88.31 87 TYR A O 1
ATOM 734 N N . VAL A 1 88 ? 16.376 0.822 -14.808 1.00 82.56 88 VAL A N 1
ATOM 735 C CA . VAL A 1 88 ? 15.290 0.930 -15.797 1.00 82.56 88 VAL A CA 1
ATOM 736 C C . VAL A 1 88 ? 15.344 -0.186 -16.847 1.00 82.56 88 VAL A C 1
ATOM 738 O O . VAL A 1 88 ? 14.300 -0.705 -17.249 1.00 82.56 88 VAL A O 1
ATOM 741 N N . ASP A 1 89 ? 16.542 -0.606 -17.252 1.00 83.12 89 ASP A N 1
ATOM 742 C CA . ASP A 1 89 ? 16.719 -1.682 -18.235 1.00 83.12 89 ASP A CA 1
ATOM 743 C C . ASP A 1 89 ? 16.145 -3.019 -17.734 1.00 83.12 89 ASP A C 1
ATOM 745 O O . ASP A 1 89 ? 15.551 -3.765 -18.510 1.00 83.12 89 ASP A O 1
ATOM 749 N N . ASP A 1 90 ? 16.201 -3.274 -16.423 1.00 82.62 90 ASP A N 1
ATOM 750 C CA . ASP A 1 90 ? 15.663 -4.492 -15.802 1.00 82.62 90 ASP A CA 1
ATOM 751 C C . ASP A 1 90 ? 14.122 -4.519 -15.760 1.00 82.62 90 ASP A C 1
ATOM 753 O O . ASP A 1 90 ? 13.512 -5.543 -15.448 1.00 82.62 90 ASP A O 1
ATOM 757 N N . MET A 1 91 ? 13.481 -3.389 -16.068 1.00 78.94 91 MET A N 1
ATOM 758 C CA . MET A 1 91 ? 12.027 -3.231 -16.166 1.00 78.94 91 MET A CA 1
ATOM 759 C C . MET A 1 91 ? 11.533 -3.209 -17.620 1.00 78.94 91 MET A C 1
ATOM 761 O O . MET A 1 91 ? 10.328 -3.089 -17.864 1.00 78.94 91 MET A O 1
ATOM 765 N N . THR A 1 92 ? 12.454 -3.265 -18.586 1.00 79.19 92 THR A N 1
ATOM 766 C CA . THR A 1 92 ? 12.152 -3.090 -20.007 1.00 79.19 92 THR A CA 1
ATOM 767 C C . THR A 1 92 ? 11.772 -4.421 -20.653 1.00 79.19 92 THR A C 1
ATOM 769 O O . THR A 1 92 ? 12.496 -5.411 -20.567 1.00 79.19 92 THR A O 1
ATOM 772 N N . ILE A 1 93 ? 10.640 -4.438 -21.356 1.00 72.50 93 ILE A N 1
ATOM 773 C CA . ILE A 1 93 ? 10.137 -5.568 -22.139 1.00 72.50 93 ILE A CA 1
ATOM 774 C C . ILE A 1 93 ? 9.842 -5.065 -23.557 1.00 72.50 93 ILE A C 1
ATOM 776 O O . ILE A 1 93 ? 9.001 -4.190 -23.757 1.00 72.50 93 ILE A O 1
ATOM 780 N N . GLU A 1 94 ? 10.551 -5.608 -24.552 1.00 73.06 94 GLU A N 1
ATOM 781 C CA . GLU A 1 94 ? 10.316 -5.346 -25.987 1.00 73.06 94 GLU A CA 1
ATOM 782 C C . GLU A 1 94 ? 10.292 -3.848 -26.384 1.00 73.06 94 GLU A C 1
ATOM 784 O O . GLU A 1 94 ? 9.559 -3.440 -27.281 1.00 73.06 94 GLU A O 1
ATOM 789 N N . GLY A 1 95 ? 11.113 -3.010 -25.735 1.00 73.06 95 GLY A N 1
ATOM 790 C CA . GLY A 1 95 ? 11.196 -1.564 -26.021 1.00 73.06 95 GLY A CA 1
ATOM 791 C C . GLY A 1 95 ? 10.155 -0.704 -25.291 1.00 73.06 95 GLY A C 1
ATOM 792 O O . GLY A 1 95 ? 10.070 0.504 -25.520 1.00 73.06 95 GLY A O 1
ATOM 793 N N . SER A 1 96 ? 9.387 -1.309 -24.388 1.00 78.31 96 SER A N 1
ATOM 794 C CA . SER A 1 96 ? 8.481 -0.631 -23.463 1.00 78.31 96 SER A CA 1
ATOM 795 C C . SER A 1 96 ? 8.872 -0.927 -22.016 1.00 78.31 96 SER A C 1
ATOM 797 O O . SER A 1 96 ? 9.497 -1.943 -21.726 1.00 78.31 96 SER A O 1
ATOM 799 N N . ILE A 1 97 ? 8.499 -0.053 -21.091 1.00 80.00 97 ILE A N 1
ATOM 800 C CA . ILE A 1 97 ? 8.659 -0.262 -19.656 1.00 80.00 97 ILE A CA 1
ATOM 801 C C . ILE A 1 97 ? 7.267 -0.384 -19.053 1.00 80.00 97 ILE A C 1
ATOM 803 O O . ILE A 1 97 ? 6.464 0.547 -19.137 1.00 80.00 97 ILE A O 1
ATOM 807 N N . MET A 1 98 ? 6.995 -1.513 -18.401 1.00 80.31 98 MET A N 1
ATOM 808 C CA . MET A 1 98 ? 5.773 -1.718 -17.628 1.00 80.31 98 MET A CA 1
ATOM 809 C C . MET A 1 98 ? 6.023 -1.363 -16.167 1.00 80.31 98 MET A C 1
ATOM 811 O O . MET A 1 98 ? 6.628 -2.138 -15.432 1.00 80.31 98 MET A O 1
ATOM 815 N N . ILE A 1 99 ? 5.522 -0.213 -15.721 1.00 83.94 99 ILE A N 1
ATOM 816 C CA . ILE A 1 99 ? 5.720 0.254 -14.345 1.00 83.94 99 ILE A CA 1
ATOM 817 C C . ILE A 1 99 ? 4.402 0.233 -13.567 1.00 83.94 99 ILE A C 1
ATOM 819 O O . ILE A 1 99 ? 3.367 0.658 -14.096 1.00 83.94 99 ILE A O 1
ATOM 823 N N . PRO A 1 100 ? 4.384 -0.224 -12.304 1.00 88.88 100 PRO A N 1
ATOM 824 C CA . PRO A 1 100 ? 3.318 0.171 -11.407 1.00 88.88 100 PRO A CA 1
ATOM 825 C C . PRO A 1 100 ? 3.421 1.690 -11.262 1.00 88.88 100 PRO A C 1
ATOM 827 O O . PRO A 1 100 ? 4.513 2.251 -11.222 1.00 88.88 100 PRO A O 1
ATOM 830 N N . LYS A 1 101 ? 2.282 2.369 -11.259 1.00 90.69 101 LYS A N 1
ATOM 831 C CA . LYS A 1 101 ? 2.221 3.827 -11.145 1.00 90.69 101 LYS A CA 1
ATOM 832 C C . LYS A 1 101 ? 1.655 4.232 -9.798 1.00 90.69 101 LYS A C 1
ATOM 834 O O . LYS A 1 101 ? 2.257 5.024 -9.084 1.00 90.69 101 LYS A O 1
ATOM 839 N N . ASN A 1 102 ? 0.511 3.651 -9.452 1.00 94.31 102 ASN A N 1
ATOM 840 C CA . ASN A 1 102 ? -0.183 3.892 -8.195 1.00 94.31 102 ASN A CA 1
ATOM 841 C C . ASN A 1 102 ? -0.748 2.580 -7.654 1.00 94.31 102 ASN A C 1
ATOM 843 O O . ASN A 1 102 ? -1.101 1.693 -8.435 1.00 94.31 102 ASN A O 1
ATOM 847 N N . ALA A 1 103 ? -0.903 2.497 -6.339 1.00 95.88 103 ALA A N 1
ATOM 848 C CA . ALA A 1 103 ? -1.676 1.460 -5.676 1.00 95.88 103 ALA A CA 1
ATOM 849 C C . ALA A 1 103 ? -2.697 2.075 -4.720 1.00 95.88 103 ALA A C 1
ATOM 851 O O . ALA A 1 103 ? -2.449 3.126 -4.127 1.00 95.88 103 ALA A O 1
ATOM 852 N N . SER A 1 104 ? -3.822 1.386 -4.566 1.00 97.12 104 SER A N 1
ATOM 853 C CA . SER A 1 104 ? -4.720 1.536 -3.424 1.00 97.12 104 SER A CA 1
ATOM 854 C C . SER A 1 104 ? -4.825 0.175 -2.747 1.00 97.12 104 SER A C 1
ATOM 856 O O . SER A 1 104 ? -5.081 -0.832 -3.412 1.00 97.12 104 SER A O 1
ATOM 858 N N . ALA A 1 105 ? -4.576 0.150 -1.444 1.00 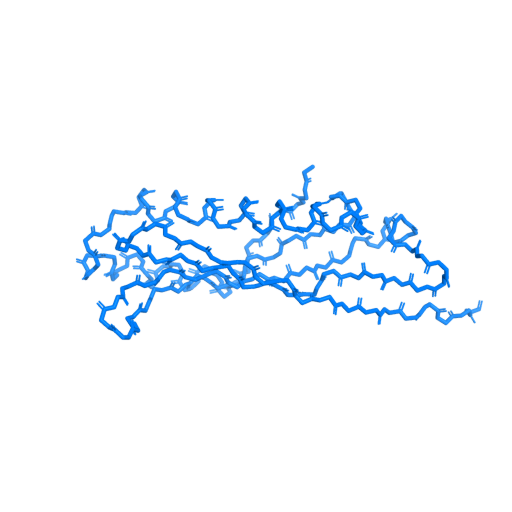97.56 105 ALA A N 1
ATOM 859 C CA . ALA A 1 105 ? -4.754 -1.020 -0.602 1.00 97.56 105 ALA A CA 1
ATOM 860 C C . ALA A 1 105 ? -5.715 -0.659 0.519 1.00 97.56 105 ALA A C 1
ATOM 862 O O . ALA A 1 105 ? -5.500 0.318 1.234 1.00 97.56 105 ALA A O 1
ATOM 863 N N . ARG A 1 106 ? -6.790 -1.426 0.658 1.00 97.25 106 ARG A N 1
ATOM 864 C CA . ARG A 1 106 ? -7.876 -1.125 1.584 1.00 97.25 106 ARG A CA 1
ATOM 865 C C . ARG A 1 106 ? -8.233 -2.353 2.393 1.00 97.25 106 ARG A C 1
ATOM 867 O O . ARG A 1 106 ? -8.397 -3.419 1.817 1.00 97.25 106 ARG A O 1
ATOM 874 N N . MET A 1 107 ? -8.460 -2.176 3.687 1.00 97.19 107 MET A N 1
ATOM 875 C CA . MET A 1 107 ? -8.944 -3.219 4.586 1.00 97.19 107 MET A CA 1
ATOM 876 C C . MET A 1 107 ? -10.217 -2.777 5.302 1.00 97.19 107 MET A C 1
ATOM 878 O O . MET A 1 107 ? -10.320 -1.645 5.773 1.00 97.19 107 MET A O 1
ATOM 882 N N . ASN A 1 108 ? -11.183 -3.685 5.398 1.00 96.00 108 ASN A N 1
ATOM 883 C CA . ASN A 1 108 ? -12.353 -3.553 6.249 1.00 96.00 108 ASN A CA 1
ATOM 884 C C . ASN A 1 108 ? -11.973 -3.919 7.690 1.00 96.00 108 ASN A C 1
ATOM 886 O O . ASN A 1 108 ? -11.625 -5.056 7.998 1.00 96.00 108 ASN A O 1
ATOM 890 N N . LEU A 1 109 ? -12.079 -2.945 8.588 1.00 93.44 109 LEU A N 1
ATOM 891 C CA . LEU A 1 109 ? -11.666 -3.060 9.988 1.00 93.44 109 LEU A CA 1
ATOM 892 C C . LEU A 1 109 ? -12.600 -3.948 10.827 1.00 93.44 109 LEU A C 1
ATOM 894 O O . LEU A 1 109 ? -12.271 -4.303 11.951 1.00 93.44 109 LEU A O 1
ATOM 898 N N . THR A 1 110 ? -13.780 -4.303 10.309 1.00 90.00 110 THR A N 1
ATOM 899 C CA . THR A 1 110 ? -14.758 -5.147 11.015 1.00 90.00 110 THR A CA 1
ATOM 900 C C . THR A 1 110 ? -14.507 -6.637 10.797 1.00 90.00 110 THR A C 1
ATOM 902 O O . THR A 1 110 ? -14.698 -7.426 11.720 1.00 90.00 110 THR A O 1
ATOM 905 N N . ASN A 1 111 ? -14.114 -7.037 9.585 1.00 91.75 111 ASN A N 1
ATOM 906 C CA . ASN A 1 111 ? -13.943 -8.448 9.219 1.00 91.75 111 ASN A CA 1
ATOM 907 C C . ASN A 1 111 ? -12.511 -8.814 8.784 1.00 91.75 111 ASN A C 1
ATOM 909 O O . ASN A 1 111 ? -12.237 -9.995 8.591 1.00 91.75 111 ASN A O 1
ATOM 913 N N . GLY A 1 112 ? -11.609 -7.836 8.652 1.00 91.25 112 GLY A N 1
ATOM 914 C CA . GLY A 1 112 ? -10.216 -8.042 8.247 1.00 91.25 112 GLY A CA 1
ATOM 915 C C . GLY A 1 112 ? -10.030 -8.349 6.760 1.00 91.25 112 GLY A C 1
ATOM 916 O O . GLY A 1 112 ? -8.912 -8.627 6.336 1.00 91.25 112 GLY A O 1
ATOM 917 N N . GLU A 1 113 ? -11.095 -8.311 5.954 1.00 94.69 113 GLU A N 1
ATOM 918 C CA . GLU A 1 113 ? -10.982 -8.496 4.508 1.00 94.69 113 GLU A CA 1
ATOM 919 C C . GLU A 1 113 ? -10.293 -7.287 3.884 1.00 94.69 113 GLU A C 1
ATOM 921 O O . GLU A 1 113 ? -10.614 -6.140 4.202 1.00 94.69 113 GLU A O 1
ATOM 926 N N . TYR A 1 114 ? -9.376 -7.537 2.957 1.00 94.06 114 TYR A N 1
ATOM 927 C CA . TYR A 1 114 ? -8.652 -6.490 2.257 1.00 94.06 114 TYR A CA 1
ATOM 928 C C . TYR A 1 114 ? -8.652 -6.709 0.747 1.00 94.06 114 TYR A C 1
ATOM 930 O O . TYR A 1 114 ? -8.847 -7.816 0.246 1.00 94.06 114 TYR A O 1
ATOM 938 N N . ASP A 1 115 ? -8.442 -5.618 0.022 1.00 95.00 115 ASP A N 1
ATOM 939 C CA . ASP A 1 115 ? -8.326 -5.583 -1.428 1.00 95.00 115 ASP A CA 1
ATOM 940 C C . ASP A 1 115 ? -7.174 -4.660 -1.827 1.00 95.00 115 ASP A C 1
ATOM 942 O O . ASP A 1 115 ? -6.926 -3.635 -1.185 1.00 95.00 115 ASP A O 1
ATOM 946 N N . VAL A 1 116 ? -6.472 -5.034 -2.894 1.00 96.81 116 VAL A N 1
ATOM 947 C CA . VAL A 1 116 ? -5.315 -4.299 -3.406 1.00 96.81 116 VAL A CA 1
ATOM 948 C C . VAL A 1 116 ? -5.423 -4.160 -4.912 1.00 96.81 116 VAL A C 1
ATOM 950 O O . VAL A 1 116 ? -5.428 -5.143 -5.661 1.00 96.81 116 VAL A O 1
ATOM 953 N N . VAL A 1 117 ? -5.419 -2.909 -5.361 1.00 96.00 117 VAL A N 1
ATOM 954 C CA . VAL A 1 117 ? -5.478 -2.537 -6.770 1.00 96.00 117 VAL A CA 1
ATOM 955 C C . VAL A 1 117 ? -4.184 -1.834 -7.158 1.00 96.00 117 VAL A C 1
ATOM 957 O O . VAL A 1 117 ? -3.840 -0.797 -6.596 1.00 96.00 117 VAL A O 1
ATOM 960 N N . ILE A 1 118 ? -3.493 -2.372 -8.167 1.00 94.94 118 ILE A N 1
ATOM 961 C CA . ILE A 1 118 ? -2.303 -1.758 -8.768 1.00 94.94 118 ILE A CA 1
ATOM 962 C C . ILE A 1 118 ? -2.670 -1.203 -10.144 1.00 94.94 118 ILE A C 1
ATOM 964 O O . ILE A 1 118 ? -3.136 -1.933 -11.021 1.00 94.94 118 ILE A O 1
ATOM 968 N N . SER A 1 119 ? -2.425 0.087 -10.351 1.00 93.50 119 SER A N 1
ATOM 969 C CA . SER A 1 119 ? -2.485 0.713 -11.667 1.00 93.50 119 SER A CA 1
ATOM 970 C C . SER A 1 119 ? -1.133 0.575 -12.354 1.00 93.50 119 SER A C 1
ATOM 972 O O . SER A 1 119 ? -0.117 1.021 -11.821 1.00 93.50 119 SER A O 1
ATOM 974 N N . TRP A 1 120 ? -1.129 -0.022 -13.543 1.00 90.12 120 TRP A N 1
ATOM 975 C CA . TRP A 1 120 ? 0.066 -0.209 -14.360 1.00 90.12 120 TRP A CA 1
ATOM 976 C C . TRP A 1 120 ? 0.077 0.775 -15.522 1.00 90.12 120 TRP A C 1
ATOM 978 O O . TRP A 1 120 ? -0.970 1.095 -16.088 1.00 90.12 120 TRP A O 1
ATOM 988 N N . HIS A 1 121 ? 1.264 1.239 -15.883 1.00 88.38 121 HIS A N 1
ATOM 989 C CA . HIS A 1 121 ? 1.482 2.132 -17.004 1.00 88.38 121 HIS A CA 1
ATOM 990 C C . HIS A 1 121 ? 2.598 1.589 -17.889 1.00 88.38 121 HIS A C 1
ATOM 992 O O . HIS A 1 121 ? 3.631 1.153 -17.387 1.00 88.38 121 HIS A O 1
ATOM 998 N N . GLU A 1 122 ? 2.369 1.630 -19.194 1.00 85.75 122 GLU A N 1
ATOM 999 C CA . GLU A 1 122 ? 3.358 1.283 -20.206 1.00 85.75 122 GLU A CA 1
ATOM 1000 C C . GLU A 1 122 ? 3.989 2.573 -20.733 1.00 85.75 122 GLU A C 1
ATOM 1002 O O . GLU A 1 122 ? 3.275 3.484 -21.161 1.00 85.75 122 GLU A O 1
ATOM 1007 N N . ILE A 1 123 ? 5.314 2.670 -20.666 1.00 83.62 123 ILE A N 1
ATOM 1008 C CA . ILE A 1 123 ? 6.093 3.785 -21.211 1.00 83.62 123 ILE A CA 1
ATOM 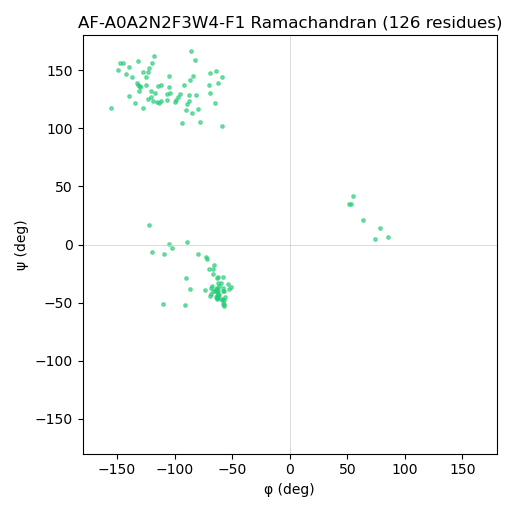1009 C C . ILE A 1 123 ? 6.901 3.254 -22.386 1.00 83.62 123 ILE A C 1
ATOM 1011 O O . ILE A 1 123 ? 7.695 2.336 -22.217 1.00 83.62 123 ILE A O 1
ATOM 1015 N N . PHE A 1 124 ? 6.743 3.843 -23.566 1.00 81.31 124 PHE A N 1
ATOM 1016 C CA . PHE A 1 124 ? 7.576 3.501 -24.716 1.00 81.31 124 PHE A CA 1
ATOM 1017 C C . PHE A 1 124 ? 8.911 4.235 -24.625 1.00 81.31 124 PHE A C 1
ATOM 1019 O O . PHE A 1 124 ? 8.942 5.454 -24.443 1.00 81.31 124 PHE A O 1
ATOM 1026 N N . LEU A 1 125 ? 10.010 3.494 -24.753 1.00 72.56 125 LEU A N 1
ATOM 1027 C CA . LEU A 1 125 ? 11.332 4.086 -24.891 1.00 72.56 125 LEU A CA 1
ATOM 1028 C C . LEU A 1 125 ? 11.470 4.571 -26.335 1.00 72.56 125 LEU A C 1
ATOM 1030 O O . LEU A 1 125 ? 11.605 3.771 -27.260 1.00 72.56 125 LEU A O 1
ATOM 1034 N N . GLU A 1 126 ? 11.389 5.883 -26.558 1.00 64.69 126 GLU A N 1
ATOM 1035 C CA . GLU A 1 126 ? 11.760 6.438 -27.859 1.00 64.69 126 GLU A CA 1
ATOM 1036 C C . GLU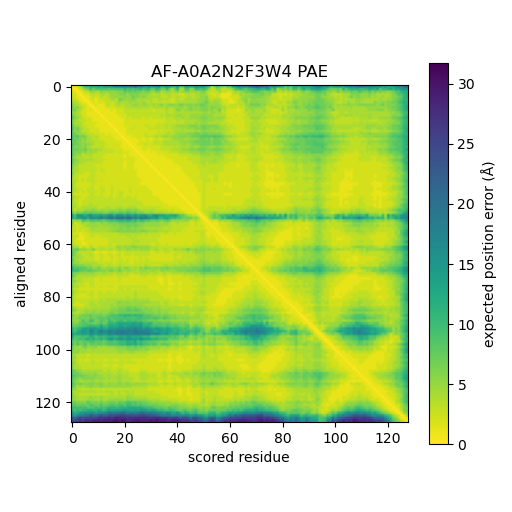 A 1 126 ? 13.263 6.201 -28.070 1.00 64.69 126 GLU A C 1
ATOM 1038 O O . GLU A 1 126 ? 14.086 6.607 -27.247 1.00 64.69 126 GLU A O 1
ATOM 1043 N N . ASN A 1 127 ? 13.615 5.505 -29.158 1.00 51.28 127 ASN A N 1
ATOM 1044 C CA . ASN A 1 127 ? 15.001 5.356 -29.600 1.00 51.28 127 ASN A CA 1
ATOM 1045 C C . ASN A 1 127 ? 15.575 6.759 -29.863 1.00 51.28 127 ASN A C 1
ATOM 1047 O O . ASN A 1 127 ? 15.264 7.352 -30.898 1.00 51.28 127 ASN A O 1
ATOM 1051 N N . ASN A 1 128 ? 16.377 7.281 -28.933 1.00 43.66 128 ASN A N 1
ATOM 1052 C CA . ASN A 1 128 ? 17.236 8.443 -29.179 1.00 43.66 128 ASN A CA 1
ATOM 1053 C C . ASN A 1 128 ? 18.419 8.058 -30.069 1.00 43.66 128 ASN A C 1
ATOM 1055 O O . ASN A 1 128 ? 19.057 7.019 -29.781 1.00 43.66 128 ASN A O 1
#

pLDDT: mean 89.19, std 8.53, range [43.66, 97.56]

Organism: NCBI:txid2013761

Solvent-accessible surface area (backbone atoms only — not comparable to full-atom values): 7118 Å² total; per-residue (Å²): 118,49,51,78,44,76,37,78,58,18,55,58,37,47,60,53,45,66,77,47,29,71,82,73,77,46,53,73,68,57,51,50,52,51,53,52,51,41,53,51,50,51,50,50,56,52,52,74,66,67,61,50,60,52,76,28,31,36,42,32,42,40,38,57,47,75,50,78,56,97,91,42,45,31,42,35,40,37,31,37,43,45,76,35,81,94,35,47,74,71,29,51,54,98,62,27,30,58,39,64,44,37,36,44,25,37,32,34,73,83,80,69,52,67,53,73,49,74,44,73,44,79,43,74,62,76,88,125

Radius of gyration: 16.4 Å; Cα contacts (8 Å, |Δi|>4): 231; chains: 1; bounding box: 42×27×49 Å